Protein AF-A0A150MK01-F1 (afdb_monomer)

Sequence (151 aa):
MKVYADKYGIGPWAVYEFNKDTVADMSVGGKRIDYAMRLAVTDIGGVQWELIEPLDEISDYARFLKEHGEGIHHVTLDTESYESALEFCKKNGLGSVQYGYWGRNFHYDYRDTRDDMKCIVELYGPEESFKWPEPVAVSELSSTQFKMTLL

Secondary structure (DSSP, 8-state):
-HHHHHHH---PPEEEEESTTTEEEEEETTEE----EEEEEEEETTEEEEEEEESSSSSHHHHHHHHH-SS--EEEE--S-HHHHHHHHHHTT--EEEEEEETTTEEEEEE--HHHHSSEEEEEEE-TT--PPPPSEEPPPPS--PPP---

Nearest PDB structures (foldseek):
  3gm5-assembly1_A-2  TM=8.961E-01  e=9.509E-09  Caldanaerobacter subterraneus subsp. tengcongensis MB4
  3oa4-assembly1_A-2  TM=7.165E-01  e=8.644E-06  Halalkalibacterium halodurans C-125
  6qh4-assembly2_B  TM=7.386E-01  e=8.374E-05  Homo sapiens
  6bu2-assembly1_A  TM=7.248E-01  e=4.105E-04  Mycobacterium tuberculosis H37Rv
  3zgj-assembly1_A  TM=5.423E-01  e=3.249E-02  Streptomyces coelicolor A3(2)

Radius of gyration: 16.02 Å; Cα contacts (8 Å, |Δi|>4): 286; chains: 1; bounding box: 35×36×45 Å

Mean predicted aligned error: 4.08 Å

Foldseek 3Di:
DCCCCAVVQFDFWFKAKDWPVFWPQKDAPRDRDTWIWMWTWGDAQNDIDIDIGTPDCRHPVNVCCVPPNDDDAEAEDEDPALVVVVVVCVVVVFDFRIWIQGNNFKIKTWTDPCVPPVHIYIYIDGDPPDDDDHGPDIHDGHPDHDHDDDD

Solvent-accessible surface area (backbone atoms only — not comparable to full-atom values): 8673 Å² total; per-residue (Å²): 108,68,66,44,21,72,76,57,16,50,62,44,34,41,24,45,73,45,30,69,90,44,26,35,85,28,26,42,73,84,37,84,44,84,49,34,33,39,39,34,37,32,78,57,70,94,40,80,45,76,46,77,44,57,73,49,85,76,40,69,61,27,48,45,42,73,77,71,42,90,74,88,70,61,49,76,50,89,64,99,44,49,66,61,53,50,51,50,28,61,77,68,68,39,48,66,47,37,36,33,16,43,84,66,41,28,40,40,40,30,28,60,35,45,92,80,74,70,37,33,37,32,41,59,40,66,43,94,83,53,70,90,73,83,56,84,43,69,50,77,70,49,99,52,73,63,80,66,73,90,128

Structure (mmCIF, N/CA/C/O backbone):
data_AF-A0A150MK01-F1
#
_entry.id   AF-A0A150MK01-F1
#
loop_
_atom_site.group_PDB
_atom_site.id
_atom_site.type_symbol
_atom_site.label_atom_id
_atom_site.label_alt_id
_atom_site.label_comp_id
_atom_site.label_asym_id
_atom_site.label_entity_id
_atom_site.label_seq_id
_atom_site.pdbx_PDB_ins_code
_atom_site.Cartn_x
_atom_site.Cartn_y
_atom_site.Cartn_z
_atom_site.occupancy
_atom_site.B_iso_or_equiv
_atom_site.auth_seq_id
_atom_site.auth_comp_id
_atom_site.auth_asym_id
_atom_site.auth_atom_id
_atom_site.pdbx_PDB_model_num
ATOM 1 N N . MET A 1 1 ? 0.572 -4.413 -15.890 1.00 90.44 1 MET A N 1
ATOM 2 C CA . MET A 1 1 ? 1.758 -3.688 -16.419 1.00 90.44 1 MET A CA 1
ATOM 3 C C . MET A 1 1 ? 1.780 -3.525 -17.943 1.00 90.44 1 MET A C 1
ATOM 5 O O . MET A 1 1 ? 1.728 -2.388 -18.385 1.00 90.44 1 MET A O 1
ATOM 9 N N . LYS A 1 2 ? 1.817 -4.591 -18.768 1.00 88.00 2 LYS A N 1
ATOM 10 C CA . LYS A 1 2 ? 2.011 -4.482 -20.241 1.00 88.00 2 LYS A CA 1
ATOM 11 C C . LYS A 1 2 ? 1.073 -3.492 -20.945 1.00 88.00 2 LYS A C 1
ATOM 13 O O . LYS A 1 2 ? 1.522 -2.695 -21.752 1.00 88.00 2 LYS A O 1
ATOM 18 N N . VAL A 1 3 ? -0.221 -3.503 -20.616 1.00 90.62 3 VAL A N 1
ATOM 19 C CA . VAL A 1 3 ? -1.182 -2.541 -21.187 1.00 90.62 3 VAL A CA 1
ATOM 20 C C . VAL A 1 3 ? -0.805 -1.096 -20.836 1.00 90.62 3 VAL A C 1
ATOM 22 O O . VAL A 1 3 ? -0.836 -0.240 -21.711 1.00 90.62 3 VAL A O 1
ATOM 25 N N . TYR A 1 4 ? -0.402 -0.825 -19.592 1.00 91.69 4 TYR A N 1
ATOM 26 C CA . TYR A 1 4 ? 0.018 0.507 -19.147 1.00 91.69 4 TYR A CA 1
ATOM 27 C C . TYR A 1 4 ? 1.282 0.983 -19.869 1.00 91.69 4 TYR A C 1
ATOM 29 O O . TYR A 1 4 ? 1.307 2.103 -20.376 1.00 91.69 4 TYR A O 1
ATOM 37 N N . ALA A 1 5 ? 2.287 0.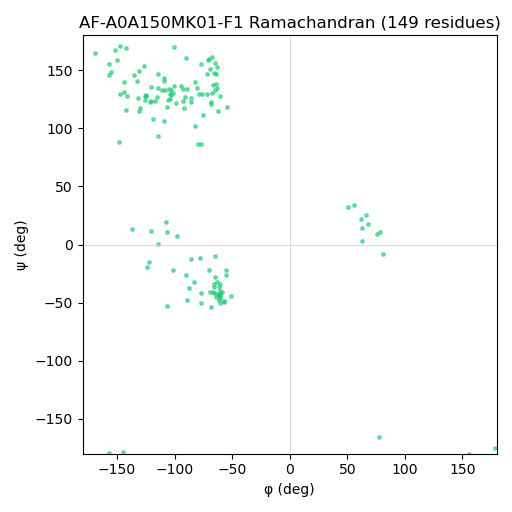116 -19.990 1.00 90.62 5 ALA A N 1
ATOM 38 C CA . ALA A 1 5 ? 3.531 0.440 -20.680 1.00 90.62 5 ALA A CA 1
ATOM 39 C C . ALA A 1 5 ? 3.332 0.604 -22.196 1.00 90.62 5 ALA A C 1
ATOM 41 O O . ALA A 1 5 ? 3.661 1.645 -22.760 1.00 90.62 5 ALA A O 1
ATOM 42 N N . ASP A 1 6 ? 2.744 -0.387 -22.863 1.00 88.62 6 ASP A N 1
ATOM 43 C CA . ASP A 1 6 ? 2.703 -0.426 -24.327 1.00 88.62 6 ASP A CA 1
ATOM 44 C C . ASP A 1 6 ? 1.664 0.534 -24.904 1.00 88.62 6 ASP A C 1
ATOM 46 O O . ASP A 1 6 ? 1.908 1.188 -25.916 1.00 88.62 6 ASP A O 1
ATOM 50 N N . LYS A 1 7 ? 0.479 0.603 -24.285 1.00 88.81 7 LYS A N 1
ATOM 51 C CA . LYS A 1 7 ? -0.637 1.399 -24.808 1.00 88.81 7 LYS A CA 1
ATOM 52 C C . LYS A 1 7 ? -0.593 2.840 -24.316 1.00 88.81 7 LYS A C 1
ATOM 54 O O . LYS A 1 7 ? -0.961 3.738 -25.067 1.00 88.81 7 LYS A O 1
ATOM 59 N N . TYR A 1 8 ? -0.189 3.048 -23.064 1.00 88.81 8 TYR A N 1
ATOM 60 C CA . TYR A 1 8 ? -0.253 4.357 -22.411 1.00 88.81 8 TYR A CA 1
ATOM 61 C C . TYR A 1 8 ? 1.121 4.941 -22.078 1.00 88.81 8 TYR A C 1
ATOM 63 O O . TYR A 1 8 ? 1.178 6.041 -21.541 1.00 88.81 8 TYR A O 1
ATOM 71 N N . GLY A 1 9 ? 2.220 4.247 -22.397 1.00 89.56 9 GLY A N 1
ATOM 72 C CA . GLY A 1 9 ? 3.576 4.745 -22.159 1.00 89.56 9 GLY A CA 1
ATOM 73 C C . GLY A 1 9 ? 3.905 4.991 -20.687 1.00 89.56 9 GLY A C 1
ATOM 74 O O . GLY A 1 9 ? 4.785 5.801 -20.404 1.00 89.56 9 GLY A O 1
ATOM 75 N N . ILE A 1 10 ? 3.186 4.347 -19.762 1.00 90.88 10 ILE A N 1
ATOM 76 C CA . ILE A 1 10 ? 3.377 4.498 -18.316 1.00 90.88 10 ILE A CA 1
ATOM 77 C C . ILE A 1 10 ? 4.371 3.432 -17.855 1.00 90.88 10 ILE A C 1
ATOM 79 O O . ILE A 1 10 ? 4.109 2.233 -17.990 1.00 90.88 10 ILE A O 1
ATOM 83 N N . GLY A 1 11 ? 5.515 3.876 -17.341 1.00 91.38 11 GLY A N 1
ATOM 84 C CA . GLY A 1 11 ? 6.640 3.049 -16.914 1.00 91.38 11 GLY A CA 1
ATOM 85 C C . GLY A 1 11 ? 7.963 3.834 -16.952 1.00 91.38 11 GLY A C 1
ATOM 86 O O . GLY A 1 11 ? 7.975 5.001 -17.350 1.00 91.38 11 GLY A O 1
ATOM 87 N N . PRO A 1 12 ? 9.095 3.208 -16.586 1.00 93.31 12 PRO A N 1
ATOM 88 C CA . PRO A 1 12 ? 9.251 1.788 -16.289 1.00 93.31 12 PRO A CA 1
ATOM 89 C C . PRO A 1 12 ? 8.701 1.452 -14.900 1.00 93.31 12 PRO A C 1
ATOM 91 O O . PRO A 1 12 ? 8.611 2.321 -14.035 1.00 93.31 12 PRO A O 1
ATOM 94 N N . TRP A 1 13 ? 8.313 0.198 -14.699 1.00 96.31 13 TRP A N 1
ATOM 95 C CA . TRP A 1 13 ? 7.742 -0.283 -13.444 1.00 96.31 13 TRP A CA 1
ATOM 96 C C . TRP A 1 13 ? 8.808 -0.993 -12.617 1.00 96.31 13 TRP A C 1
ATOM 98 O O . TRP A 1 13 ? 9.380 -1.976 -13.090 1.00 96.31 13 TRP A O 1
ATOM 108 N N . ALA A 1 14 ? 9.053 -0.525 -11.397 1.00 97.06 14 ALA A N 1
ATOM 109 C CA . ALA A 1 14 ? 9.853 -1.236 -10.406 1.00 97.06 14 ALA A CA 1
ATOM 110 C C . ALA A 1 14 ? 8.951 -2.213 -9.642 1.00 97.06 14 ALA A C 1
ATOM 112 O O . ALA A 1 14 ? 7.901 -1.819 -9.139 1.00 97.06 14 ALA A O 1
ATOM 113 N N . VAL A 1 15 ? 9.333 -3.487 -9.594 1.00 97.81 15 VAL A N 1
ATOM 114 C CA . VAL A 1 15 ? 8.513 -4.560 -9.019 1.00 97.81 15 VAL A CA 1
ATOM 115 C C . VAL A 1 15 ? 9.061 -4.971 -7.657 1.00 97.81 15 VAL A C 1
ATOM 117 O O . VAL A 1 15 ? 10.259 -5.221 -7.518 1.00 97.81 15 VAL A O 1
ATOM 120 N N . TYR A 1 16 ? 8.174 -5.102 -6.675 1.00 98.00 16 TYR A N 1
ATOM 121 C CA . TYR A 1 16 ? 8.470 -5.579 -5.326 1.00 98.00 16 TYR A CA 1
ATOM 122 C C . TYR A 1 16 ? 7.549 -6.739 -4.946 1.00 98.00 16 TYR A C 1
ATOM 124 O O . TYR A 1 16 ? 6.427 -6.845 -5.441 1.00 98.00 16 TYR A O 1
ATOM 132 N N . GLU A 1 17 ? 8.012 -7.604 -4.044 1.00 97.75 17 GLU A N 1
ATOM 133 C CA . GLU A 1 17 ? 7.203 -8.691 -3.487 1.00 97.75 17 GLU A CA 1
ATOM 134 C C . GLU A 1 17 ? 7.096 -8.559 -1.969 1.00 97.75 17 GLU A C 1
ATOM 136 O O . GLU A 1 17 ? 8.090 -8.499 -1.238 1.00 97.75 17 GLU A O 1
ATOM 141 N N . PHE A 1 18 ? 5.855 -8.493 -1.500 1.00 98.25 18 PHE A N 1
ATOM 142 C CA . PHE A 1 18 ? 5.505 -8.373 -0.095 1.00 98.25 18 PHE A CA 1
ATOM 143 C C . PHE A 1 18 ? 4.973 -9.724 0.367 1.00 98.25 18 PHE A C 1
ATOM 145 O O . PHE A 1 18 ? 4.052 -10.279 -0.227 1.00 98.25 18 PHE A O 1
ATOM 152 N N . ASN A 1 19 ? 5.586 -10.275 1.407 1.00 98.19 19 ASN A N 1
ATOM 153 C CA . ASN A 1 19 ? 5.211 -11.538 2.031 1.00 98.19 19 ASN A CA 1
ATOM 154 C C . ASN A 1 19 ? 5.739 -11.560 3.475 1.00 98.19 19 ASN A C 1
ATOM 156 O O . ASN A 1 19 ? 6.398 -10.620 3.915 1.00 98.19 19 ASN A O 1
ATOM 160 N N . LYS A 1 20 ? 5.497 -12.654 4.202 1.00 97.81 20 LYS A N 1
ATOM 161 C CA . LYS A 1 20 ? 5.934 -12.825 5.599 1.00 97.81 20 LYS A CA 1
ATOM 162 C C . LYS A 1 20 ? 7.443 -12.653 5.850 1.00 97.81 20 LYS A C 1
ATOM 164 O O . LYS A 1 20 ? 7.838 -12.422 6.990 1.00 97.81 20 LYS A O 1
ATOM 169 N N . ASP A 1 21 ? 8.279 -12.820 4.825 1.00 97.56 21 ASP A N 1
ATOM 170 C CA . ASP A 1 21 ? 9.735 -12.718 4.940 1.00 97.56 21 ASP A CA 1
ATOM 171 C C . ASP A 1 21 ? 10.217 -11.278 4.685 1.00 97.56 21 ASP A C 1
ATOM 173 O O . ASP A 1 21 ? 11.256 -10.873 5.205 1.00 97.56 21 ASP A O 1
ATOM 177 N N . THR A 1 22 ? 9.459 -10.486 3.917 1.00 97.56 22 THR A N 1
ATOM 178 C CA . THR A 1 22 ? 9.790 -9.086 3.597 1.00 97.56 22 THR A CA 1
ATOM 179 C C . THR A 1 22 ? 9.004 -8.075 4.431 1.00 97.56 22 THR A C 1
ATOM 181 O O . THR A 1 22 ? 9.461 -6.944 4.610 1.00 97.56 22 THR A O 1
ATOM 184 N N . VAL A 1 23 ? 7.860 -8.472 4.989 1.00 98.31 23 VAL A N 1
ATOM 185 C CA . VAL A 1 23 ? 6.959 -7.619 5.765 1.00 98.31 23 VAL A CA 1
ATOM 186 C C . VAL A 1 23 ? 6.687 -8.239 7.133 1.00 98.31 23 VAL A C 1
ATOM 188 O O . VAL A 1 23 ? 6.204 -9.363 7.255 1.00 98.31 23 VAL A O 1
ATOM 191 N N . ALA A 1 24 ? 6.963 -7.474 8.184 1.00 98.06 24 ALA A N 1
ATOM 192 C CA . ALA A 1 24 ? 6.678 -7.852 9.559 1.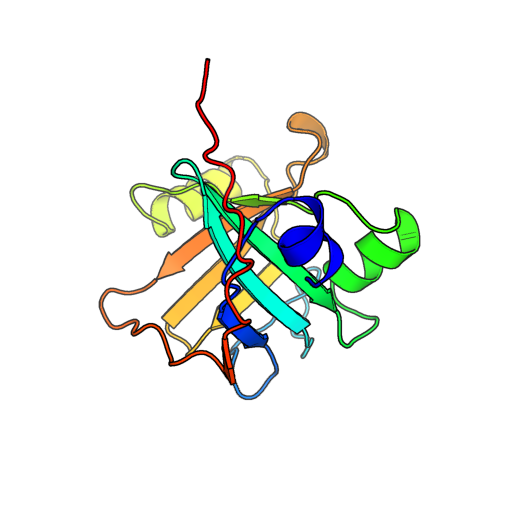00 98.06 24 ALA A CA 1
ATOM 193 C C . ALA A 1 24 ? 5.285 -7.392 10.015 1.00 98.06 24 ALA A C 1
ATOM 195 O O . ALA A 1 24 ? 4.680 -6.494 9.432 1.00 98.06 24 ALA A O 1
ATOM 196 N N . ASP A 1 25 ? 4.790 -8.030 11.080 1.00 97.56 25 ASP A N 1
ATOM 197 C CA . ASP A 1 25 ? 3.598 -7.629 11.844 1.00 97.56 25 ASP A CA 1
ATOM 198 C C . ASP A 1 25 ? 2.331 -7.355 11.014 1.00 97.56 25 ASP A C 1
ATOM 200 O O . ASP A 1 25 ? 1.476 -6.561 11.390 1.00 97.56 25 ASP A O 1
ATOM 204 N N . MET A 1 26 ? 2.185 -8.086 9.908 1.00 98.50 26 MET A N 1
ATOM 205 C CA . MET A 1 26 ? 1.077 -7.965 8.963 1.00 98.50 26 MET A CA 1
ATOM 206 C C . MET A 1 26 ? -0.280 -8.248 9.620 1.00 98.50 26 MET A C 1
ATOM 208 O O . MET A 1 26 ? -0.488 -9.300 10.233 1.00 98.50 26 MET A O 1
ATOM 212 N N . SER A 1 27 ? -1.233 -7.337 9.464 1.00 98.50 27 SER A N 1
ATOM 213 C CA . SER A 1 27 ? -2.561 -7.436 10.068 1.00 98.50 27 SER A CA 1
ATOM 214 C C . SER A 1 27 ? -3.646 -7.141 9.049 1.00 98.50 27 SER A C 1
ATOM 216 O O . SER A 1 27 ? -3.496 -6.226 8.247 1.00 98.50 27 SER A O 1
ATOM 218 N N . VAL A 1 28 ? -4.748 -7.888 9.111 1.00 98.38 28 VAL A N 1
ATOM 219 C CA . VAL A 1 28 ? -5.970 -7.636 8.334 1.00 98.38 28 VAL A CA 1
ATOM 220 C C . VAL A 1 28 ? -7.156 -7.697 9.289 1.00 98.38 28 VAL A C 1
ATOM 222 O O . VAL A 1 28 ? -7.309 -8.663 10.042 1.00 98.38 28 VAL A O 1
ATOM 225 N N . GLY A 1 29 ? -7.986 -6.654 9.313 1.00 95.88 29 GLY A N 1
ATOM 226 C CA . GLY A 1 29 ? -9.140 -6.561 10.213 1.00 95.88 29 GLY A CA 1
ATOM 227 C C . GLY A 1 29 ? -8.771 -6.715 11.694 1.00 95.88 29 GLY A C 1
ATOM 228 O O . GLY A 1 29 ? -9.514 -7.335 12.458 1.00 95.88 29 GLY A O 1
ATOM 229 N N . GLY A 1 30 ? -7.591 -6.225 12.088 1.00 95.75 30 GLY A N 1
ATOM 230 C CA . GLY A 1 30 ? -7.077 -6.308 13.458 1.00 95.75 30 GLY A CA 1
ATOM 231 C C . GLY A 1 30 ? -6.549 -7.685 13.881 1.00 95.75 30 GLY A C 1
ATOM 232 O O . GLY A 1 30 ? -6.270 -7.887 15.062 1.00 95.75 30 GLY A O 1
ATOM 233 N N . LYS A 1 31 ? -6.413 -8.644 12.958 1.00 97.62 31 LYS A N 1
ATOM 234 C CA . LYS A 1 31 ? -5.851 -9.974 13.230 1.00 97.62 31 LYS A CA 1
ATOM 235 C C . LYS A 1 31 ? -4.505 -10.128 12.537 1.00 97.62 31 LYS A C 1
ATOM 237 O O . LYS A 1 31 ? -4.400 -9.862 11.343 1.00 97.62 31 LYS A O 1
ATOM 242 N N . ARG A 1 32 ? -3.503 -10.637 13.265 1.00 97.88 32 ARG A N 1
ATOM 243 C CA . ARG A 1 32 ? -2.199 -10.995 12.687 1.00 97.88 32 ARG A CA 1
ATOM 244 C C . ARG A 1 32 ? -2.384 -12.102 11.649 1.00 97.88 32 ARG A C 1
ATOM 246 O O . ARG A 1 32 ? -2.778 -13.212 12.005 1.00 97.88 32 ARG A O 1
ATOM 253 N N . ILE A 1 33 ? -2.105 -11.785 10.388 1.00 97.62 33 ILE A N 1
ATOM 254 C CA . ILE A 1 33 ? -2.285 -12.671 9.235 1.00 97.62 33 ILE A CA 1
ATOM 255 C C . ILE A 1 33 ? -1.148 -12.433 8.239 1.00 97.62 33 ILE A C 1
ATOM 257 O O . ILE A 1 33 ? -0.852 -11.289 7.912 1.00 97.62 33 ILE A O 1
ATOM 261 N N . ASP A 1 34 ? -0.509 -13.504 7.767 1.00 98.25 34 ASP A N 1
ATOM 262 C CA . ASP A 1 34 ? 0.483 -13.441 6.688 1.00 98.25 34 ASP A CA 1
ATOM 263 C C . ASP A 1 34 ? -0.229 -13.413 5.336 1.00 98.25 34 ASP A C 1
ATOM 265 O O . ASP A 1 34 ? -0.697 -14.447 4.863 1.00 98.25 34 ASP A O 1
ATOM 269 N N . TYR A 1 35 ? -0.317 -12.230 4.732 1.00 98.44 35 TYR A N 1
ATOM 270 C CA . TYR A 1 35 ? -0.777 -12.049 3.355 1.00 98.44 35 TYR A CA 1
ATOM 271 C C . TYR A 1 35 ? 0.414 -11.860 2.405 1.00 98.44 35 TYR A C 1
ATOM 273 O O . TYR A 1 35 ? 1.561 -11.737 2.845 1.00 98.44 35 TYR A O 1
ATOM 281 N N . ALA A 1 36 ? 0.170 -11.891 1.099 1.00 98.56 36 ALA A N 1
ATOM 282 C CA . ALA A 1 36 ? 1.205 -11.753 0.089 1.00 98.56 36 ALA A CA 1
ATOM 283 C C . ALA A 1 36 ? 0.700 -10.976 -1.128 1.00 98.56 36 ALA A C 1
ATOM 285 O O . ALA A 1 36 ? -0.411 -11.178 -1.607 1.00 98.56 36 ALA A O 1
ATOM 286 N N . MET A 1 37 ? 1.544 -10.111 -1.673 1.00 98.50 37 MET A N 1
ATOM 287 C CA . MET A 1 37 ? 1.222 -9.342 -2.870 1.00 98.50 37 MET A CA 1
ATOM 288 C C . MET A 1 37 ? 2.469 -9.033 -3.686 1.00 98.50 37 MET A C 1
ATOM 290 O O . MET A 1 37 ? 3.591 -9.014 -3.171 1.00 98.50 37 MET A O 1
ATOM 294 N N . ARG A 1 38 ? 2.257 -8.742 -4.964 1.00 98.50 38 ARG A N 1
ATOM 295 C CA . ARG A 1 38 ? 3.253 -8.130 -5.834 1.00 98.50 38 ARG A CA 1
ATOM 296 C C . ARG A 1 38 ? 2.846 -6.697 -6.126 1.00 98.50 38 ARG A C 1
ATOM 298 O O . ARG A 1 38 ? 1.701 -6.435 -6.48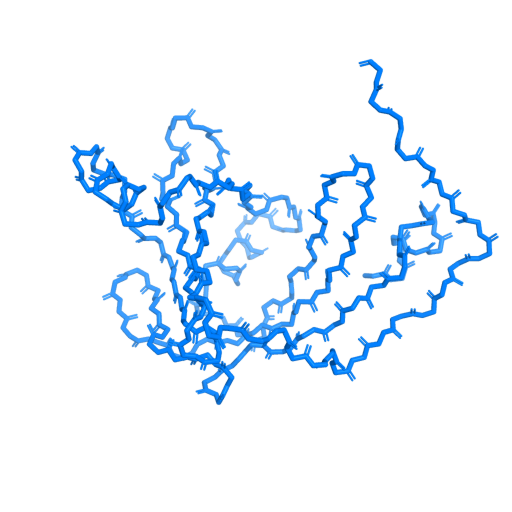5 1.00 98.50 38 ARG A O 1
ATOM 305 N N . LEU A 1 39 ? 3.808 -5.798 -5.993 1.00 97.56 39 LEU A N 1
ATOM 306 C CA . LEU A 1 39 ? 3.662 -4.382 -6.283 1.00 97.56 39 LEU A CA 1
ATOM 307 C C . LEU A 1 39 ? 4.441 -4.054 -7.545 1.00 97.56 39 LEU A C 1
ATOM 309 O O . LEU A 1 39 ? 5.535 -4.578 -7.758 1.00 97.56 39 LEU A O 1
ATOM 313 N N . ALA A 1 40 ? 3.907 -3.158 -8.358 1.00 97.81 40 ALA A N 1
ATOM 314 C CA . ALA A 1 40 ? 4.645 -2.505 -9.420 1.00 97.81 40 ALA A CA 1
ATOM 315 C C . ALA A 1 40 ? 4.427 -1.000 -9.304 1.00 97.81 40 ALA A C 1
ATOM 317 O O . ALA A 1 40 ? 3.297 -0.541 -9.457 1.00 97.81 40 ALA A O 1
ATOM 318 N N . VAL A 1 41 ? 5.502 -0.248 -9.071 1.00 97.12 41 VAL A N 1
ATOM 319 C CA . VAL A 1 41 ? 5.450 1.204 -8.863 1.00 97.12 41 VAL A CA 1
ATOM 320 C C . VAL A 1 41 ? 6.155 1.968 -9.977 1.00 97.12 41 VAL A C 1
ATOM 322 O O . VAL A 1 41 ? 7.138 1.497 -10.559 1.00 97.12 41 VAL A O 1
ATOM 325 N N . THR A 1 42 ? 5.643 3.150 -10.296 1.00 95.38 42 THR A N 1
ATOM 326 C CA . THR A 1 42 ? 6.268 4.097 -11.223 1.00 95.38 42 THR A CA 1
ATOM 327 C C . THR A 1 42 ? 5.809 5.517 -10.912 1.00 95.38 42 THR A C 1
ATOM 329 O O . THR A 1 42 ? 4.671 5.718 -10.494 1.00 95.38 42 THR A O 1
ATOM 332 N N . ASP A 1 43 ? 6.662 6.509 -11.153 1.00 93.44 43 ASP A N 1
ATOM 333 C CA . ASP A 1 43 ? 6.335 7.910 -10.892 1.00 93.44 43 ASP A CA 1
ATOM 334 C C . ASP A 1 43 ? 6.026 8.644 -12.200 1.00 93.44 43 ASP A C 1
ATOM 336 O O . ASP A 1 43 ? 6.838 8.693 -13.129 1.00 93.44 43 ASP A O 1
ATOM 340 N N . ILE A 1 44 ? 4.851 9.267 -12.272 1.00 88.00 44 ILE A N 1
ATOM 341 C CA . ILE A 1 44 ? 4.425 10.076 -13.416 1.00 88.00 44 ILE A CA 1
ATOM 342 C C . ILE A 1 44 ? 3.662 11.309 -12.930 1.00 88.00 44 ILE A C 1
ATOM 344 O O . ILE A 1 44 ? 2.705 11.226 -12.168 1.00 88.00 44 ILE A O 1
ATOM 348 N N . GLY A 1 45 ? 4.079 12.490 -13.399 1.00 85.69 45 GLY A N 1
ATOM 349 C CA . GLY A 1 45 ? 3.386 13.747 -13.094 1.00 85.69 45 GLY A CA 1
ATOM 350 C C . GLY A 1 45 ? 3.449 14.164 -11.620 1.00 85.69 45 GLY A C 1
ATOM 351 O O . GLY A 1 45 ? 2.559 14.870 -11.161 1.00 85.69 45 GLY A O 1
ATOM 352 N N . GLY A 1 46 ? 4.473 13.722 -10.882 1.00 88.81 46 GLY A N 1
ATOM 353 C CA . GLY A 1 46 ? 4.613 13.994 -9.446 1.00 88.81 46 GLY A CA 1
ATOM 354 C C . GLY A 1 46 ? 3.735 13.115 -8.551 1.00 88.81 46 GLY A C 1
ATOM 355 O O . GLY A 1 46 ? 3.629 13.393 -7.363 1.00 88.81 46 GLY A O 1
ATOM 356 N N . VAL A 1 47 ? 3.113 12.075 -9.112 1.00 92.31 47 VAL A N 1
ATOM 357 C CA . VAL A 1 47 ? 2.309 11.089 -8.386 1.00 92.31 47 VAL A CA 1
ATOM 358 C C . VAL A 1 47 ? 2.917 9.709 -8.610 1.00 92.31 47 VAL A C 1
ATOM 360 O O . VAL A 1 47 ? 3.249 9.357 -9.747 1.00 92.31 47 VAL A O 1
ATOM 363 N N . GLN A 1 48 ? 3.038 8.931 -7.538 1.00 95.06 48 GLN A N 1
ATOM 364 C CA . GLN A 1 48 ? 3.381 7.520 -7.636 1.00 95.06 48 GLN A CA 1
ATOM 365 C C . GLN A 1 48 ? 2.141 6.719 -8.023 1.00 95.06 48 GLN A C 1
ATOM 367 O O . GLN A 1 48 ? 1.075 6.855 -7.427 1.00 95.06 48 GLN A O 1
ATOM 372 N N . TRP A 1 49 ? 2.286 5.890 -9.045 1.00 96.38 49 TRP A N 1
ATOM 373 C CA . TRP A 1 49 ? 1.289 4.918 -9.453 1.00 96.38 49 TRP A CA 1
ATOM 374 C C . TRP A 1 49 ? 1.730 3.551 -8.980 1.00 96.38 49 TRP A C 1
ATOM 376 O O . TRP A 1 49 ? 2.864 3.149 -9.233 1.00 96.38 49 TRP A O 1
ATOM 386 N N . GLU A 1 50 ? 0.807 2.825 -8.366 1.00 97.69 50 GLU A N 1
ATOM 387 C CA . GLU A 1 50 ? 1.036 1.480 -7.866 1.00 97.69 50 GLU A CA 1
ATOM 388 C C . GLU A 1 50 ? -0.001 0.520 -8.456 1.00 97.69 50 GLU A C 1
ATOM 390 O O . GLU A 1 50 ? -1.208 0.768 -8.428 1.00 97.69 50 GLU A O 1
ATOM 395 N N . LEU A 1 51 ? 0.479 -0.584 -9.026 1.00 98.00 51 LEU A N 1
ATOM 396 C CA . LEU A 1 51 ? -0.344 -1.736 -9.372 1.00 98.00 51 LEU A CA 1
ATOM 397 C C . LEU A 1 51 ? -0.104 -2.827 -8.336 1.00 98.00 51 LEU A C 1
ATOM 399 O O . LEU A 1 51 ? 1.041 -3.216 -8.109 1.00 98.00 51 LEU A O 1
ATOM 403 N N . ILE A 1 52 ? -1.190 -3.349 -7.773 1.00 98.44 52 ILE A N 1
ATOM 404 C CA . ILE A 1 52 ? -1.155 -4.364 -6.722 1.00 98.44 52 ILE A CA 1
ATOM 405 C C . ILE A 1 52 ? -1.809 -5.637 -7.240 1.00 98.44 52 ILE A C 1
ATOM 407 O O . ILE A 1 52 ? -2.968 -5.636 -7.652 1.00 98.44 52 ILE A O 1
ATOM 411 N N . GLU A 1 53 ? -1.059 -6.729 -7.201 1.00 98.38 53 GLU A N 1
ATOM 412 C CA . GLU A 1 53 ? -1.545 -8.076 -7.470 1.00 98.38 53 GLU A CA 1
ATOM 413 C C . GLU A 1 53 ? -1.557 -8.855 -6.146 1.00 98.38 53 GLU A C 1
ATOM 415 O O . GLU A 1 53 ? -0.481 -9.219 -5.655 1.00 98.38 53 GLU A O 1
ATOM 420 N N . PRO A 1 54 ? -2.729 -9.115 -5.537 1.00 98.56 54 PRO A N 1
ATOM 421 C CA . PRO A 1 54 ? -2.799 -10.027 -4.403 1.00 98.56 54 PRO A CA 1
ATOM 422 C C . PRO A 1 54 ? -2.379 -11.436 -4.838 1.00 98.56 54 PRO A C 1
ATOM 424 O O . PRO A 1 54 ? -2.821 -11.941 -5.868 1.00 98.56 54 PRO A O 1
ATOM 427 N N . LEU A 1 55 ? -1.535 -12.081 -4.034 1.00 98.56 55 LEU A N 1
ATOM 428 C CA . LEU A 1 55 ? -1.084 -13.469 -4.206 1.00 98.56 55 LEU A CA 1
ATOM 429 C C . LEU A 1 55 ? -1.729 -14.398 -3.163 1.00 98.56 55 LEU A C 1
ATOM 431 O O . LEU A 1 55 ? -1.225 -15.484 -2.872 1.00 98.56 55 LEU A O 1
ATOM 435 N N . ASP A 1 56 ? -2.836 -13.945 -2.580 1.00 98.19 56 ASP A N 1
ATOM 436 C CA . ASP A 1 56 ? -3.614 -14.611 -1.545 1.00 98.19 56 ASP A CA 1
ATOM 437 C C . ASP A 1 56 ? -5.117 -14.330 -1.722 1.00 98.19 56 ASP A C 1
ATOM 439 O O . ASP A 1 56 ? -5.530 -13.636 -2.646 1.00 98.19 56 ASP A O 1
ATOM 443 N N . GLU A 1 57 ? -5.929 -14.871 -0.809 1.00 98.00 57 GLU A N 1
ATOM 444 C CA . GLU A 1 57 ? -7.394 -14.730 -0.786 1.00 98.00 57 GLU A CA 1
ATOM 445 C C . GLU A 1 57 ? -7.913 -14.073 0.512 1.00 98.00 57 GLU A C 1
ATOM 447 O O . GLU A 1 57 ? -9.103 -14.150 0.828 1.00 98.00 57 GLU A O 1
ATOM 452 N N . ILE A 1 58 ? -7.018 -13.509 1.329 1.00 97.62 58 ILE A N 1
ATOM 453 C CA . ILE A 1 58 ? -7.296 -13.102 2.719 1.00 97.62 58 ILE A CA 1
ATOM 454 C C . ILE A 1 58 ? -6.997 -11.627 3.004 1.00 97.62 58 ILE A C 1
ATOM 456 O O . ILE A 1 58 ? -7.505 -11.097 3.993 1.00 97.62 58 ILE A O 1
ATOM 460 N N . SER A 1 59 ? -6.186 -10.978 2.171 1.00 98.44 59 SER A N 1
ATOM 461 C CA . SER A 1 59 ? -5.896 -9.547 2.227 1.00 98.44 59 SER A CA 1
ATOM 462 C C . SER A 1 59 ? -7.102 -8.704 1.822 1.00 98.44 59 SER A C 1
ATOM 464 O O . SER A 1 59 ? -8.019 -9.154 1.126 1.00 98.44 59 SER A O 1
ATOM 466 N N . ASP A 1 60 ? -7.082 -7.436 2.229 1.00 98.19 60 ASP A N 1
ATOM 467 C CA . ASP A 1 60 ? -8.058 -6.453 1.765 1.00 98.19 60 ASP A CA 1
ATOM 468 C C . ASP A 1 60 ? -8.004 -6.274 0.241 1.00 98.19 60 ASP A C 1
ATOM 470 O O . ASP A 1 60 ? -9.048 -6.167 -0.394 1.00 98.19 60 ASP A O 1
ATOM 474 N N . TYR A 1 61 ? -6.814 -6.385 -0.360 1.00 98.38 61 TYR A N 1
ATOM 475 C CA . TYR A 1 61 ? -6.642 -6.352 -1.814 1.00 98.38 61 TYR A CA 1
ATOM 476 C C . TYR A 1 61 ? -7.372 -7.494 -2.517 1.00 98.38 61 TYR A C 1
ATOM 478 O O . TYR A 1 61 ? -8.085 -7.264 -3.494 1.00 98.38 61 TYR A O 1
ATOM 486 N N . ALA A 1 62 ? -7.211 -8.726 -2.020 1.00 98.50 62 ALA A N 1
ATOM 487 C CA . ALA A 1 62 ? -7.884 -9.895 -2.576 1.00 98.50 62 ALA A CA 1
ATOM 488 C C . ALA A 1 62 ? -9.407 -9.751 -2.469 1.00 98.50 62 ALA A C 1
ATOM 490 O O . ALA A 1 62 ? -10.140 -10.013 -3.427 1.00 98.50 62 ALA A O 1
ATOM 491 N N . ARG A 1 63 ? -9.887 -9.261 -1.320 1.00 98.06 63 ARG A N 1
ATOM 492 C CA . ARG A 1 63 ? -11.305 -8.960 -1.109 1.00 98.06 63 ARG A CA 1
ATOM 493 C C . ARG A 1 63 ? -11.811 -7.897 -2.086 1.00 98.06 63 ARG A C 1
ATOM 495 O O . ARG A 1 63 ? -12.820 -8.136 -2.744 1.00 98.06 63 ARG A O 1
ATOM 502 N N . PHE A 1 64 ? -11.114 -6.770 -2.215 1.00 98.06 64 PHE A N 1
ATOM 503 C CA . PHE A 1 64 ? -11.481 -5.693 -3.133 1.00 98.06 64 PHE A CA 1
ATOM 504 C C . PHE A 1 64 ? -11.569 -6.198 -4.574 1.00 98.06 64 PHE A C 1
ATOM 506 O O . PHE A 1 64 ? -12.584 -5.995 -5.239 1.00 98.06 64 PHE A O 1
ATOM 513 N N . LEU A 1 65 ? -10.544 -6.923 -5.034 1.00 98.31 65 LEU A N 1
ATOM 514 C CA . LEU A 1 65 ? -10.498 -7.478 -6.385 1.00 98.31 65 LEU A CA 1
ATOM 515 C C . LEU A 1 65 ? -11.679 -8.422 -6.649 1.00 98.31 65 LEU A C 1
ATOM 517 O O . LEU A 1 65 ? -12.280 -8.384 -7.722 1.00 98.31 65 LEU A O 1
ATOM 521 N N . LYS A 1 66 ? -12.047 -9.248 -5.668 1.00 98.38 66 LYS A N 1
ATOM 522 C CA . LYS A 1 66 ? -13.178 -10.176 -5.775 1.00 98.38 66 LYS A CA 1
ATOM 523 C C . LYS A 1 66 ? -14.535 -9.472 -5.801 1.00 98.38 66 LYS A C 1
ATOM 525 O O . LYS A 1 66 ? -15.429 -9.908 -6.523 1.00 98.38 66 LYS A O 1
ATOM 530 N N . GLU A 1 67 ? -14.713 -8.437 -4.987 1.00 97.62 67 GLU A N 1
ATOM 531 C CA . GLU A 1 67 ? -15.997 -7.745 -4.820 1.00 97.62 67 GLU A CA 1
ATOM 532 C C . GLU A 1 67 ? -16.254 -6.698 -5.909 1.00 97.62 67 GLU A C 1
ATOM 534 O O . GLU A 1 67 ? -17.403 -6.490 -6.307 1.00 97.62 67 GLU A O 1
ATOM 539 N N . HIS A 1 68 ? -15.198 -6.056 -6.409 1.00 97.00 68 HIS A N 1
ATOM 540 C CA . HIS A 1 68 ? -15.300 -4.892 -7.291 1.00 97.00 68 HIS A CA 1
ATOM 541 C C . HIS A 1 68 ? -14.605 -5.070 -8.646 1.00 97.00 68 HIS A C 1
ATOM 543 O O . HIS A 1 68 ? -14.891 -4.311 -9.571 1.00 97.00 68 HIS A O 1
ATOM 549 N N . GLY A 1 69 ? -13.741 -6.076 -8.796 1.00 98.00 69 GLY A N 1
ATOM 550 C CA . GLY A 1 69 ? -12.848 -6.196 -9.946 1.00 98.00 69 GLY A CA 1
ATOM 551 C C . GLY A 1 69 ? -11.645 -5.252 -9.851 1.00 98.00 69 GLY A C 1
ATOM 552 O O . GLY A 1 69 ? -11.327 -4.714 -8.792 1.00 98.00 69 GLY A O 1
ATOM 553 N N . GLU A 1 70 ? -10.947 -5.071 -10.973 1.00 97.50 70 GLU A N 1
ATOM 554 C CA . GLU A 1 70 ? -9.812 -4.146 -11.064 1.00 97.50 70 GLU A CA 1
ATOM 555 C C . GLU A 1 70 ? -10.276 -2.688 -10.896 1.00 97.50 70 GLU A C 1
ATOM 557 O O . GLU A 1 70 ? -11.273 -2.267 -11.488 1.00 97.50 70 GLU A O 1
ATOM 562 N N . GLY A 1 71 ? -9.533 -1.888 -10.126 1.00 96.75 71 GLY A N 1
ATOM 563 C CA . GLY A 1 71 ? -9.880 -0.490 -9.882 1.00 96.75 71 GLY A CA 1
ATOM 564 C C . GLY A 1 71 ? -8.920 0.223 -8.933 1.00 96.75 71 GLY A C 1
ATOM 565 O O . GLY A 1 71 ? -7.904 -0.333 -8.521 1.00 96.75 71 GLY A O 1
ATOM 566 N N . ILE A 1 72 ? -9.254 1.469 -8.590 1.00 97.50 72 ILE A N 1
ATOM 567 C CA . ILE A 1 72 ? -8.513 2.241 -7.586 1.00 97.50 72 ILE A CA 1
ATOM 568 C C . ILE A 1 72 ? -8.872 1.708 -6.199 1.00 97.50 72 ILE A C 1
ATOM 570 O O . ILE A 1 72 ? -10.001 1.886 -5.744 1.00 97.50 72 ILE A O 1
ATOM 574 N N . HIS A 1 73 ? -7.908 1.063 -5.545 1.00 97.81 73 HIS A N 1
ATOM 575 C CA . HIS A 1 73 ? -8.081 0.507 -4.204 1.00 97.81 73 HIS A CA 1
ATOM 576 C C . HIS A 1 73 ? -8.015 1.590 -3.121 1.00 97.81 73 HIS A C 1
ATOM 578 O O . HIS A 1 73 ? -8.882 1.673 -2.250 1.00 97.81 73 HIS A O 1
ATOM 584 N N . HIS A 1 74 ? -6.979 2.427 -3.166 1.00 98.31 74 HIS A N 1
ATOM 585 C CA . HIS A 1 74 ? -6.712 3.435 -2.147 1.00 98.31 74 HIS A CA 1
ATOM 586 C C . HIS A 1 74 ? -6.066 4.694 -2.744 1.00 98.31 74 HIS A C 1
ATOM 588 O O . HIS A 1 74 ? -5.682 4.722 -3.914 1.00 98.31 74 HIS A O 1
ATOM 594 N N . VAL A 1 75 ? -5.971 5.736 -1.918 1.00 97.75 75 VAL A N 1
ATOM 595 C CA . VAL A 1 75 ? -5.161 6.935 -2.158 1.00 97.75 75 VAL A CA 1
ATOM 596 C C . VAL A 1 75 ? -4.223 7.121 -0.974 1.00 97.75 75 VAL A C 1
ATOM 598 O O . VAL A 1 75 ? -4.670 7.155 0.173 1.00 97.75 75 VAL A O 1
ATOM 601 N N . THR A 1 76 ? -2.936 7.264 -1.252 1.00 96.81 76 THR A N 1
ATOM 602 C CA . THR A 1 76 ? -1.911 7.464 -0.228 1.00 96.81 76 THR A CA 1
ATOM 603 C C . THR A 1 76 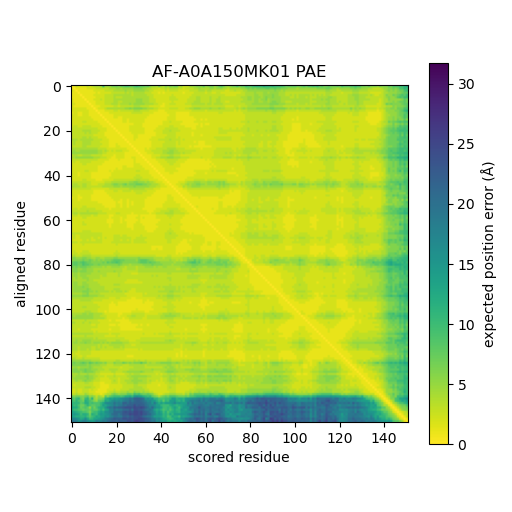? -1.736 8.945 0.067 1.00 96.81 76 THR A C 1
ATOM 605 O O . THR A 1 76 ? -1.655 9.763 -0.853 1.00 96.81 76 THR A O 1
ATOM 608 N N . LEU A 1 77 ? -1.694 9.300 1.351 1.00 94.00 77 LEU A N 1
ATOM 609 C CA . LEU A 1 77 ? -1.445 10.667 1.799 1.00 94.00 77 LEU A CA 1
ATOM 610 C C . LEU A 1 77 ? -0.124 10.733 2.560 1.00 94.00 77 LEU A C 1
ATOM 612 O O . LEU A 1 77 ? 0.081 10.002 3.529 1.00 94.00 77 LEU A O 1
ATOM 616 N N . ASP A 1 78 ? 0.744 11.645 2.127 1.00 90.56 78 ASP A N 1
ATOM 617 C CA . ASP A 1 78 ? 1.943 12.001 2.877 1.00 90.56 78 ASP A CA 1
ATOM 618 C C . ASP A 1 78 ? 1.564 12.814 4.122 1.00 90.56 78 ASP A C 1
ATOM 620 O O . ASP A 1 78 ? 0.589 13.576 4.118 1.00 90.56 78 ASP A O 1
ATOM 624 N N . THR A 1 79 ? 2.320 12.645 5.203 1.00 88.31 79 THR A N 1
ATOM 625 C CA . THR A 1 79 ? 2.025 13.280 6.494 1.00 88.31 79 THR A CA 1
ATOM 626 C C . THR A 1 79 ? 3.287 13.858 7.113 1.00 88.31 79 THR A C 1
ATOM 628 O O . THR A 1 79 ? 4.364 13.291 6.981 1.00 88.31 79 THR A O 1
ATOM 631 N N . GLU A 1 80 ? 3.161 14.980 7.827 1.00 86.44 80 GLU A N 1
ATOM 632 C CA . GLU A 1 80 ? 4.309 15.616 8.495 1.00 86.44 80 GLU A CA 1
ATOM 633 C C . GLU A 1 80 ? 4.958 14.701 9.546 1.00 86.44 80 GLU A C 1
ATOM 635 O O . GLU A 1 80 ? 6.172 14.710 9.733 1.00 86.44 80 GLU A O 1
ATOM 640 N N . SER A 1 81 ? 4.133 13.920 10.246 1.00 90.06 81 SER A N 1
ATOM 641 C CA . SER A 1 81 ? 4.557 12.876 11.175 1.00 90.06 81 SER A CA 1
ATOM 642 C C . SER A 1 81 ? 3.533 11.758 11.153 1.00 90.06 81 SER A C 1
ATOM 644 O O . SER A 1 81 ? 2.335 11.978 11.376 1.00 90.06 81 SER A O 1
ATOM 646 N N . TYR A 1 82 ? 4.040 10.547 10.972 1.00 90.00 82 TYR A N 1
ATOM 647 C CA . TYR A 1 82 ? 3.235 9.342 10.973 1.00 90.00 82 TYR A CA 1
ATOM 648 C C . TYR A 1 82 ? 2.513 9.134 12.316 1.00 90.00 82 TYR A C 1
ATOM 650 O O . TYR A 1 82 ? 1.327 8.805 12.359 1.00 90.00 82 TYR A O 1
ATOM 658 N N . GLU A 1 83 ? 3.181 9.419 13.434 1.00 89.75 83 GLU A N 1
ATOM 659 C CA . GLU A 1 83 ? 2.608 9.336 14.780 1.00 89.75 83 GLU A CA 1
ATOM 660 C C . GLU A 1 83 ? 1.430 10.295 14.952 1.00 89.75 83 GLU A C 1
ATOM 662 O O . GLU A 1 83 ? 0.382 9.906 15.475 1.00 89.75 83 GLU A O 1
ATOM 667 N N . SER A 1 84 ? 1.575 11.536 14.479 1.00 92.44 84 SER A N 1
ATOM 668 C CA . SER A 1 84 ? 0.500 12.529 14.557 1.00 92.44 84 SER A CA 1
ATOM 669 C C . SER A 1 84 ? -0.708 12.130 13.700 1.00 92.44 84 SER A C 1
ATOM 671 O O . SER A 1 84 ? -1.856 12.300 14.124 1.00 92.44 84 SER A O 1
ATOM 673 N N . ALA A 1 85 ? -0.469 11.511 12.539 1.00 93.56 85 ALA A N 1
ATOM 674 C CA . ALA A 1 85 ? -1.514 10.977 11.676 1.00 93.56 85 ALA A CA 1
ATOM 675 C C . ALA A 1 85 ? -2.256 9.798 12.330 1.00 93.56 85 ALA A C 1
ATOM 677 O O . ALA A 1 85 ? -3.489 9.729 12.279 1.00 93.56 85 ALA A O 1
ATOM 678 N N . LEU A 1 86 ? -1.538 8.902 13.015 1.00 91.75 86 LEU A N 1
ATOM 679 C CA . LEU A 1 86 ? -2.150 7.805 13.767 1.00 91.75 86 LEU A CA 1
ATOM 680 C C . LEU A 1 86 ? -2.983 8.299 14.955 1.00 91.75 86 LEU A C 1
ATOM 682 O O . LEU A 1 86 ? -4.087 7.792 15.188 1.00 91.75 86 LEU A O 1
ATOM 686 N N . GLU A 1 87 ? -2.500 9.296 15.698 1.00 93.94 87 GLU A N 1
ATOM 687 C CA . GLU A 1 87 ? -3.264 9.906 16.789 1.00 93.94 87 GLU A CA 1
ATOM 688 C C . GLU A 1 87 ? -4.540 10.579 16.268 1.00 93.94 87 GLU A C 1
ATOM 690 O O . GLU A 1 87 ? -5.623 10.384 16.836 1.00 93.94 87 GLU A O 1
ATOM 695 N N . PHE A 1 88 ? -4.444 11.297 15.145 1.00 94.69 88 PHE A N 1
ATOM 696 C CA . PHE A 1 88 ? -5.599 11.863 14.457 1.00 94.69 88 PHE A CA 1
ATOM 697 C C . PHE A 1 88 ? -6.613 10.778 14.084 1.00 94.69 88 PHE A C 1
ATOM 699 O O . PHE A 1 88 ? -7.799 10.908 14.401 1.00 94.69 88 PHE A O 1
ATOM 706 N N . CYS A 1 89 ? -6.167 9.682 13.468 1.00 94.75 89 CYS A N 1
ATOM 707 C CA . CYS A 1 89 ? -7.051 8.584 13.084 1.00 94.75 89 CYS A CA 1
ATOM 708 C C . CYS A 1 89 ? -7.747 7.966 14.300 1.00 94.75 89 CYS A C 1
ATOM 710 O O . CYS A 1 89 ? -8.961 7.761 14.283 1.00 94.75 89 CYS A O 1
ATOM 712 N N . LYS A 1 90 ? -7.006 7.733 15.390 1.00 93.44 90 LYS A N 1
ATOM 713 C CA . LYS A 1 90 ? -7.556 7.206 16.645 1.00 93.44 90 LYS A CA 1
ATOM 714 C C . LYS A 1 90 ? -8.623 8.129 17.232 1.00 93.44 90 LYS A C 1
ATOM 716 O O . LYS A 1 90 ? -9.683 7.650 17.630 1.00 93.44 90 LYS A O 1
ATOM 721 N N . LYS A 1 91 ? -8.364 9.438 17.282 1.00 96.94 91 LYS A N 1
ATOM 722 C CA . LYS A 1 91 ? -9.302 10.436 17.822 1.00 96.94 91 LYS A CA 1
ATOM 723 C C . LYS A 1 91 ? -10.602 10.514 17.019 1.00 96.94 91 LYS A C 1
ATOM 725 O O . LYS A 1 91 ? -11.649 10.777 17.603 1.00 96.94 91 LYS A O 1
ATOM 730 N N . ASN A 1 92 ? -10.530 10.278 15.712 1.00 95.81 92 ASN A N 1
ATOM 731 C CA . ASN A 1 92 ? -11.670 10.369 14.800 1.00 95.81 92 ASN A CA 1
ATOM 732 C C . ASN A 1 92 ? -12.320 9.011 14.485 1.00 95.81 92 ASN A C 1
ATOM 734 O O . ASN A 1 92 ? -13.192 8.943 13.629 1.00 95.81 92 ASN A O 1
ATOM 738 N N . GLY A 1 93 ? -11.920 7.927 15.160 1.00 95.00 93 GLY A N 1
ATOM 739 C CA . GLY A 1 93 ? -12.516 6.604 14.945 1.00 95.00 93 GLY A CA 1
ATOM 740 C C . GLY A 1 93 ? -12.218 5.985 13.574 1.00 95.00 93 GLY A C 1
ATOM 741 O O . GLY A 1 93 ? -12.894 5.041 13.177 1.00 95.00 93 GLY A O 1
ATOM 742 N N . LEU A 1 94 ? -11.199 6.477 12.865 1.00 95.44 94 LEU A N 1
ATOM 743 C CA . LEU A 1 94 ? -10.785 5.962 11.561 1.00 95.44 94 LEU A CA 1
ATOM 744 C C . LEU A 1 94 ? -9.946 4.709 11.780 1.00 95.44 94 LEU A C 1
ATOM 746 O O . LEU A 1 94 ? -8.738 4.833 11.932 1.00 95.44 94 LEU A O 1
ATOM 750 N N . GLY A 1 95 ? -10.555 3.529 11.895 1.00 94.25 95 GLY A N 1
ATOM 751 C CA . GLY A 1 95 ? -9.858 2.265 12.179 1.00 94.25 95 GLY A CA 1
ATOM 752 C C . GLY A 1 95 ? -8.935 1.783 11.051 1.00 94.25 95 GLY A C 1
ATOM 753 O O . GLY A 1 95 ? -9.069 2.215 9.909 1.00 94.25 95 GLY A O 1
ATOM 754 N N . SER A 1 96 ? -8.006 0.876 11.380 1.00 96.81 96 SER A N 1
ATOM 755 C CA . SER A 1 96 ? -7.162 0.206 10.380 1.00 96.81 96 SER A CA 1
ATOM 756 C C . SER A 1 96 ? -7.911 -0.956 9.724 1.00 96.81 96 SER A C 1
ATOM 758 O O . SER A 1 96 ? -8.529 -1.772 10.415 1.00 96.81 96 SER A O 1
ATOM 760 N N . VAL A 1 97 ? -7.822 -1.048 8.401 1.00 97.81 97 VAL A N 1
ATOM 761 C CA . VAL A 1 97 ? -8.325 -2.158 7.585 1.00 97.81 97 VAL A CA 1
ATOM 762 C C . VAL A 1 97 ? -7.253 -3.233 7.446 1.00 97.81 97 VAL A C 1
ATOM 764 O O . VAL A 1 97 ? -7.528 -4.418 7.648 1.00 97.81 97 VAL A O 1
ATOM 767 N N . GLN A 1 98 ? -6.033 -2.816 7.122 1.00 98.44 98 GLN A N 1
ATOM 768 C CA . GLN A 1 98 ? -4.878 -3.671 6.905 1.00 98.44 98 GLN A CA 1
ATOM 769 C C . GLN A 1 98 ? -3.604 -2.847 7.120 1.00 98.44 98 GLN A C 1
ATOM 771 O O . GLN A 1 98 ? -3.581 -1.666 6.790 1.00 98.44 98 GLN A O 1
ATOM 776 N N . TYR A 1 99 ? -2.549 -3.458 7.653 1.00 98.06 99 TYR A N 1
ATOM 777 C CA . TYR A 1 99 ? -1.243 -2.808 7.789 1.00 98.06 99 TYR A CA 1
ATOM 778 C C . TYR A 1 99 ? -0.094 -3.822 7.765 1.00 98.06 99 TYR A C 1
ATOM 780 O O . TYR A 1 99 ? -0.319 -5.037 7.882 1.00 98.06 99 TYR A O 1
ATOM 788 N N . GLY A 1 100 ? 1.136 -3.331 7.628 1.00 98.00 100 GLY A N 1
ATOM 789 C CA . GLY A 1 100 ? 2.359 -4.126 7.729 1.00 98.00 100 GLY A CA 1
ATOM 790 C C . GLY A 1 100 ? 3.628 -3.272 7.794 1.00 98.00 100 GLY A C 1
ATOM 791 O O . GLY A 1 100 ? 3.617 -2.087 7.477 1.00 98.00 100 GLY A O 1
ATOM 792 N N . TYR A 1 101 ? 4.736 -3.890 8.205 1.00 97.56 101 TYR A N 1
ATOM 793 C CA . TYR A 1 101 ? 6.035 -3.232 8.359 1.00 97.56 101 TYR A CA 1
ATOM 794 C C . TYR A 1 101 ? 7.050 -3.788 7.360 1.00 97.56 101 TYR A C 1
ATOM 796 O O . TYR A 1 101 ? 7.715 -4.796 7.623 1.00 97.56 101 TYR A O 1
ATOM 804 N N . TRP A 1 102 ? 7.186 -3.150 6.203 1.00 97.12 102 TRP A N 1
ATOM 805 C CA . TRP A 1 102 ? 8.154 -3.559 5.191 1.00 97.12 102 TRP A CA 1
ATOM 806 C C . TRP A 1 102 ? 9.588 -3.330 5.681 1.00 97.12 102 TRP A C 1
ATOM 808 O O . TRP A 1 102 ? 9.904 -2.292 6.263 1.00 97.12 102 TRP A O 1
ATOM 818 N N . GLY A 1 103 ? 10.441 -4.353 5.566 1.00 94.38 103 GLY A N 1
ATOM 819 C CA . GLY A 1 103 ? 11.796 -4.333 6.132 1.00 94.38 103 GLY A CA 1
ATOM 820 C C . GLY A 1 103 ? 11.853 -4.210 7.664 1.00 94.38 103 GLY A C 1
ATOM 821 O O . GLY A 1 103 ? 12.949 -4.199 8.221 1.00 94.38 103 GLY A O 1
ATOM 822 N N . ARG A 1 104 ? 10.690 -4.201 8.343 1.00 95.06 104 ARG A N 1
ATOM 823 C CA . ARG A 1 104 ? 10.436 -3.920 9.774 1.00 95.06 104 ARG A CA 1
ATOM 824 C C . ARG A 1 104 ? 10.368 -2.445 10.185 1.00 95.06 104 ARG A C 1
ATOM 826 O O . ARG A 1 104 ? 10.009 -2.188 11.326 1.00 95.06 104 ARG A O 1
ATOM 833 N N . ASN A 1 105 ? 10.695 -1.508 9.302 1.00 95.31 105 ASN A N 1
ATOM 834 C 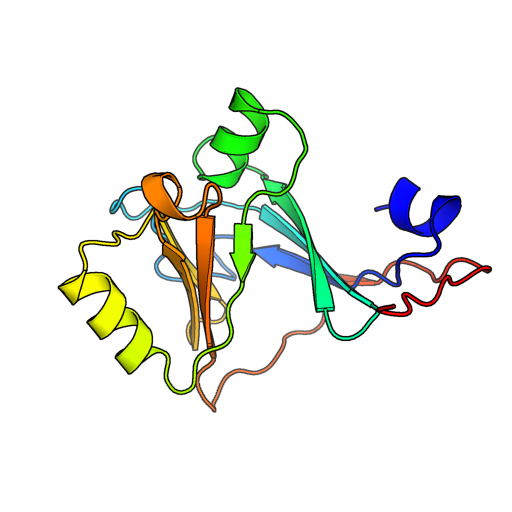CA . ASN A 1 105 ? 10.846 -0.084 9.630 1.00 95.31 105 ASN A CA 1
ATOM 835 C C . ASN A 1 105 ? 10.217 0.863 8.591 1.00 95.31 105 ASN A C 1
ATOM 837 O O . ASN A 1 105 ? 10.459 2.065 8.622 1.00 95.31 105 ASN A O 1
ATOM 841 N N . PHE A 1 106 ? 9.397 0.337 7.681 1.00 96.00 106 PHE A N 1
ATOM 842 C CA . PHE A 1 106 ? 8.456 1.114 6.876 1.00 96.00 106 PHE A CA 1
ATOM 843 C C . PHE A 1 106 ? 7.050 0.632 7.186 1.00 96.00 106 PHE A C 1
ATOM 845 O O . PHE A 1 106 ? 6.676 -0.472 6.789 1.00 96.00 106 PHE A O 1
ATOM 852 N N . HIS A 1 107 ? 6.273 1.437 7.898 1.00 95.62 107 HIS A N 1
ATOM 853 C CA . HIS A 1 107 ? 4.895 1.091 8.214 1.00 95.62 107 HIS A CA 1
ATOM 854 C C . HIS A 1 107 ? 3.963 1.626 7.129 1.00 95.62 107 HIS A C 1
ATOM 856 O O . HIS A 1 107 ? 4.001 2.817 6.839 1.00 95.62 107 HIS A O 1
ATOM 862 N N . TYR A 1 108 ? 3.126 0.765 6.558 1.00 97.00 108 TYR A N 1
ATOM 863 C CA . TYR A 1 108 ? 1.970 1.156 5.752 1.00 97.00 108 TYR A CA 1
ATOM 864 C C . TYR A 1 108 ? 0.690 0.727 6.474 1.00 97.00 108 TYR A C 1
ATOM 866 O O . TYR A 1 108 ? 0.623 -0.388 6.995 1.00 97.00 108 TYR A O 1
ATOM 874 N N . ASP A 1 109 ? -0.308 1.607 6.537 1.00 97.38 109 ASP A N 1
ATOM 875 C CA . ASP A 1 109 ? -1.553 1.401 7.286 1.00 97.38 109 ASP A CA 1
ATOM 876 C C . ASP A 1 109 ? -2.751 1.988 6.525 1.00 97.38 109 ASP A C 1
ATOM 878 O O . ASP A 1 109 ? -2.864 3.201 6.329 1.00 97.38 109 ASP A O 1
ATOM 882 N N . TYR A 1 110 ? -3.664 1.110 6.113 1.00 98.12 110 TYR A N 1
ATOM 883 C CA . TYR A 1 110 ? -4.891 1.458 5.404 1.00 98.12 110 TYR A CA 1
ATOM 884 C C . TYR A 1 110 ? -5.996 1.823 6.389 1.00 98.12 110 TYR A C 1
ATOM 886 O O . TYR A 1 110 ? -6.389 1.013 7.230 1.00 98.12 110 TYR A O 1
ATOM 894 N N . ARG A 1 111 ? -6.551 3.027 6.260 1.00 97.38 111 ARG A N 1
ATOM 895 C CA . ARG A 1 111 ? -7.615 3.562 7.116 1.00 97.38 111 ARG A CA 1
ATOM 896 C C . ARG A 1 111 ? -8.966 3.455 6.432 1.00 97.38 111 ARG A C 1
ATOM 898 O O . ARG A 1 111 ? -9.109 3.789 5.255 1.00 97.38 111 ARG A O 1
ATOM 905 N N . ASP A 1 112 ? -9.974 3.030 7.189 1.00 95.75 112 ASP A N 1
ATOM 906 C CA . ASP A 1 112 ? -11.335 2.910 6.668 1.00 95.75 112 ASP A CA 1
ATOM 907 C C . ASP A 1 112 ? -12.015 4.282 6.583 1.00 95.75 112 ASP A C 1
ATOM 909 O O . ASP A 1 112 ? -12.672 4.736 7.517 1.00 95.75 112 ASP A O 1
ATOM 913 N N . THR A 1 113 ? -11.808 4.973 5.466 1.00 96.94 113 THR A N 1
ATOM 914 C CA . THR A 1 113 ? -12.363 6.309 5.189 1.00 96.94 113 THR A CA 1
ATOM 915 C C . THR A 1 113 ? -13.491 6.271 4.155 1.00 96.94 113 THR A C 1
ATOM 917 O O . THR A 1 113 ? -13.949 7.315 3.684 1.00 96.94 113 THR A O 1
ATOM 920 N N . ARG A 1 114 ? -13.981 5.077 3.801 1.00 95.00 114 ARG A N 1
ATOM 921 C CA . ARG A 1 114 ? -14.932 4.869 2.696 1.00 95.00 114 ARG A CA 1
ATOM 922 C C . ARG A 1 114 ? -16.293 5.520 2.927 1.00 95.00 114 ARG A C 1
ATOM 924 O O . ARG A 1 114 ? -16.936 5.919 1.956 1.00 95.00 114 ARG A O 1
ATOM 931 N N . ASP A 1 115 ? -16.710 5.678 4.178 1.00 94.56 115 ASP A N 1
ATOM 932 C CA . ASP A 1 115 ? -17.980 6.326 4.513 1.00 94.56 115 ASP A CA 1
ATOM 933 C C . ASP A 1 115 ? -17.995 7.810 4.128 1.00 94.56 115 ASP A C 1
ATOM 935 O O . ASP A 1 115 ? -19.018 8.296 3.642 1.00 94.56 115 ASP A O 1
ATOM 939 N N . ASP A 1 116 ? -16.858 8.501 4.214 1.00 95.25 116 ASP A N 1
ATOM 940 C CA . ASP A 1 116 ? -16.760 9.937 3.934 1.00 95.25 116 ASP A CA 1
ATOM 941 C C . ASP A 1 116 ? -16.051 10.220 2.604 1.00 95.25 116 ASP A C 1
ATOM 943 O O . ASP A 1 116 ? -16.598 10.893 1.730 1.00 95.25 116 ASP A O 1
ATOM 947 N N . MET A 1 117 ? -14.851 9.663 2.420 1.00 95.50 117 MET A N 1
ATOM 948 C CA . MET A 1 117 ? -13.968 9.934 1.277 1.00 95.50 117 MET A CA 1
ATOM 949 C C . MET A 1 117 ? -14.261 9.059 0.059 1.00 95.50 117 MET A C 1
ATOM 951 O O . MET A 1 117 ? -13.773 9.342 -1.032 1.00 95.50 117 MET A O 1
ATOM 955 N N . LYS A 1 118 ? -15.071 8.007 0.230 1.00 94.44 118 LYS A N 1
ATOM 956 C CA . LYS A 1 118 ? -15.452 7.047 -0.824 1.00 94.44 118 LYS A CA 1
ATOM 957 C C . LYS A 1 118 ? -14.280 6.251 -1.411 1.00 94.44 118 LYS A C 1
ATOM 959 O O . LYS A 1 118 ? -14.441 5.574 -2.421 1.00 94.44 118 LYS A O 1
ATOM 964 N N . CYS A 1 119 ? -13.133 6.283 -0.746 1.00 95.44 119 CYS A N 1
ATOM 965 C CA . CYS A 1 119 ? -11.968 5.446 -0.993 1.00 95.44 119 CYS A CA 1
ATOM 966 C C . CYS A 1 119 ? -11.320 5.077 0.345 1.00 95.44 119 CYS A C 1
ATOM 968 O O . CYS A 1 119 ? -11.688 5.628 1.381 1.00 95.44 119 CYS A O 1
ATOM 970 N N . ILE A 1 120 ? -10.383 4.133 0.315 1.00 97.69 120 ILE A N 1
ATOM 971 C CA . ILE A 1 120 ? -9.478 3.853 1.432 1.00 97.69 120 ILE A CA 1
ATOM 972 C C . ILE A 1 120 ? -8.326 4.859 1.371 1.00 97.69 120 ILE A C 1
ATOM 974 O O . ILE A 1 120 ? -7.820 5.150 0.285 1.00 97.69 120 ILE A O 1
ATOM 978 N N . VAL A 1 121 ? -7.897 5.370 2.524 1.00 97.88 121 VAL A N 1
ATOM 979 C CA . VAL A 1 121 ? -6.677 6.181 2.627 1.00 97.88 121 VAL A CA 1
ATOM 980 C C . VAL A 1 121 ? -5.549 5.333 3.183 1.00 97.88 121 VAL A C 1
ATOM 982 O O . VAL A 1 121 ? -5.715 4.683 4.211 1.00 97.88 121 VAL A O 1
ATOM 985 N N . GLU A 1 122 ? -4.397 5.364 2.529 1.00 98.00 122 GLU A N 1
ATOM 986 C CA . GLU A 1 122 ? -3.161 4.816 3.076 1.00 98.00 122 GLU A CA 1
ATOM 987 C C . GLU A 1 122 ? -2.357 5.912 3.775 1.00 98.00 122 GLU A C 1
ATOM 989 O O . GLU A 1 122 ? -2.190 7.017 3.251 1.00 98.00 122 GLU A O 1
ATOM 994 N N . LEU A 1 123 ? -1.836 5.574 4.951 1.00 96.94 123 LEU A N 1
ATOM 995 C CA . LEU A 1 123 ? -0.776 6.309 5.622 1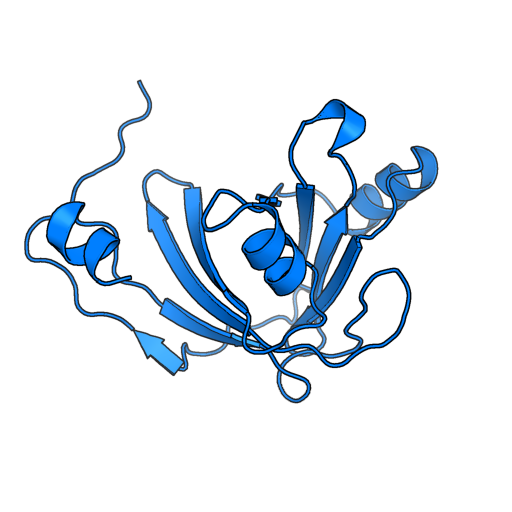.00 96.94 123 LEU A CA 1
ATOM 996 C C . LEU A 1 123 ? 0.502 5.480 5.576 1.00 96.94 123 LEU A C 1
ATOM 998 O O . LEU A 1 123 ? 0.456 4.270 5.809 1.00 96.94 123 LEU A O 1
ATOM 1002 N N . TYR A 1 124 ? 1.638 6.135 5.364 1.00 94.75 124 TYR A N 1
ATOM 1003 C CA . TYR A 1 124 ? 2.941 5.486 5.403 1.00 94.75 124 TYR A CA 1
ATOM 1004 C C . TYR A 1 124 ? 3.932 6.258 6.278 1.00 94.75 124 TYR A C 1
ATOM 1006 O O . TYR A 1 124 ? 3.844 7.476 6.427 1.00 94.75 124 TYR A O 1
ATOM 1014 N N . GLY A 1 125 ? 4.858 5.523 6.888 1.00 91.19 125 GLY A N 1
ATOM 1015 C CA . GLY A 1 125 ? 5.850 6.047 7.818 1.00 91.19 125 GLY A CA 1
ATOM 1016 C C . GLY A 1 125 ? 7.150 5.252 7.738 1.00 91.19 125 GLY A C 1
ATOM 1017 O O . GLY A 1 125 ? 7.299 4.270 8.471 1.00 91.19 125 GLY A O 1
ATOM 1018 N N . PRO A 1 126 ? 8.082 5.623 6.843 1.00 92.69 126 PRO A N 1
ATOM 1019 C CA . PRO A 1 126 ? 9.440 5.108 6.875 1.00 92.69 126 PRO A CA 1
ATOM 1020 C C . PRO A 1 126 ? 10.187 5.722 8.058 1.00 92.69 126 PRO A C 1
ATOM 1022 O O . PRO A 1 126 ? 10.228 6.941 8.216 1.00 92.69 126 PRO A O 1
ATOM 1025 N N . GLU A 1 127 ? 10.831 4.891 8.870 1.00 92.50 127 GLU A N 1
ATOM 1026 C CA . GLU A 1 127 ? 11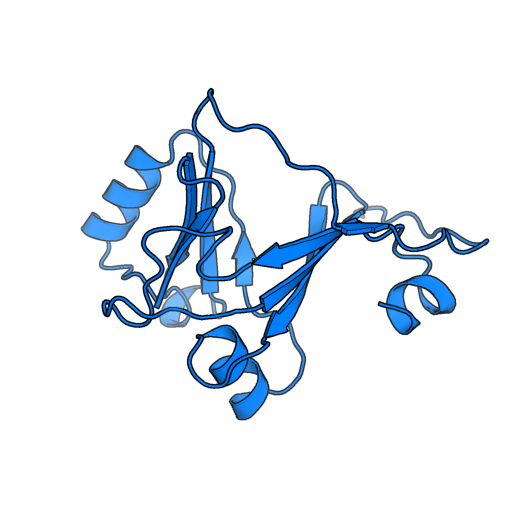.845 5.382 9.798 1.00 92.50 127 GLU A CA 1
ATOM 1027 C C . GLU A 1 127 ? 13.041 5.954 9.021 1.00 92.50 127 GLU A C 1
ATOM 1029 O O . GLU A 1 127 ? 13.340 5.517 7.910 1.00 92.50 127 GLU A O 1
ATOM 1034 N N . GLU A 1 128 ? 13.817 6.854 9.634 1.00 91.25 128 GLU A N 1
ATOM 1035 C CA . GLU A 1 128 ? 15.054 7.393 9.034 1.00 91.25 128 GLU A CA 1
ATOM 1036 C C . GLU A 1 128 ? 16.053 6.296 8.620 1.00 91.25 128 GLU A C 1
ATOM 1038 O O . GLU A 1 128 ? 16.883 6.479 7.731 1.00 91.25 128 GLU A O 1
ATOM 1043 N N . SER A 1 129 ? 15.981 5.141 9.287 1.00 92.75 129 SER A N 1
ATOM 1044 C CA . SER A 1 129 ? 16.819 3.974 9.026 1.00 92.75 129 SER A CA 1
ATOM 1045 C C . SER A 1 129 ? 16.375 3.159 7.805 1.00 92.75 129 SER A C 1
ATOM 1047 O O . SER A 1 129 ? 17.116 2.267 7.370 1.00 92.75 129 SER A O 1
ATOM 1049 N N . PHE A 1 130 ? 15.183 3.426 7.261 1.00 93.94 130 PHE A N 1
ATOM 1050 C CA . PHE A 1 130 ? 14.633 2.693 6.132 1.00 93.94 130 PHE A CA 1
ATOM 1051 C C . PHE A 1 130 ? 15.483 2.905 4.881 1.00 93.94 130 PHE A C 1
ATOM 1053 O O . PHE A 1 130 ? 15.857 4.020 4.513 1.00 93.94 130 PHE A O 1
ATOM 1060 N N . LYS A 1 131 ? 15.787 1.799 4.207 1.00 93.44 131 LYS A N 1
ATOM 1061 C CA . LYS A 1 131 ? 16.478 1.801 2.924 1.00 93.44 131 LYS A CA 1
ATOM 1062 C C . LYS A 1 131 ? 15.590 1.107 1.922 1.00 93.44 131 LYS A C 1
ATOM 1064 O O . LYS A 1 131 ? 15.260 -0.060 2.119 1.00 93.44 131 LYS A O 1
ATOM 1069 N N . TRP A 1 132 ? 15.271 1.817 0.848 1.00 91.19 132 TRP A N 1
ATOM 1070 C CA . TRP A 1 132 ? 14.593 1.233 -0.298 1.00 91.19 132 TRP A CA 1
ATOM 1071 C C . TRP A 1 132 ? 15.397 0.024 -0.790 1.00 91.19 132 TRP A C 1
ATOM 1073 O O . TRP A 1 132 ? 16.571 0.186 -1.139 1.00 91.19 132 TRP A O 1
ATOM 1083 N N . PRO A 1 133 ? 14.825 -1.190 -0.761 1.00 92.44 133 PRO A N 1
ATOM 1084 C CA . PRO A 1 133 ? 15.491 -2.349 -1.325 1.00 92.44 133 PRO A CA 1
ATOM 1085 C C . PRO A 1 133 ? 15.504 -2.251 -2.852 1.00 92.44 133 PRO A C 1
ATOM 1087 O O . PRO A 1 133 ? 14.683 -1.559 -3.460 1.00 92.44 133 PRO A O 1
ATOM 1090 N N . GLU A 1 134 ? 16.424 -2.984 -3.473 1.00 95.75 134 GLU A N 1
ATOM 1091 C CA . GLU A 1 134 ? 16.420 -3.139 -4.925 1.00 95.75 134 GLU A CA 1
ATOM 1092 C C . GLU A 1 134 ? 15.143 -3.869 -5.371 1.00 95.75 134 GLU A C 1
ATOM 1094 O O . GLU A 1 134 ? 14.730 -4.838 -4.719 1.00 95.75 134 GLU A O 1
ATOM 1099 N N . PRO A 1 135 ? 14.505 -3.432 -6.469 1.00 96.69 135 PRO A N 1
ATOM 1100 C CA . PRO A 1 135 ? 13.341 -4.120 -7.000 1.00 96.69 135 PRO A CA 1
ATOM 1101 C C . PRO A 1 135 ? 13.726 -5.514 -7.504 1.00 96.69 135 PRO A C 1
ATOM 1103 O O . PRO A 1 135 ? 14.814 -5.730 -8.041 1.00 96.69 135 PRO A O 1
ATOM 1106 N N . VAL A 1 136 ? 12.803 -6.471 -7.390 1.00 96.75 136 VAL A N 1
ATOM 1107 C CA . VAL A 1 136 ? 13.022 -7.840 -7.893 1.00 96.75 136 VAL A CA 1
ATOM 1108 C C . VAL A 1 136 ? 13.032 -7.894 -9.422 1.00 96.75 136 VAL A C 1
ATOM 1110 O O . VAL A 1 136 ? 13.580 -8.823 -10.011 1.00 96.75 136 VAL A O 1
ATOM 1113 N N . ALA A 1 137 ? 12.427 -6.895 -10.069 1.00 95.19 137 ALA A N 1
ATOM 1114 C CA . ALA A 1 137 ? 12.468 -6.686 -11.508 1.00 95.19 137 ALA A CA 1
ATOM 1115 C C . ALA A 1 137 ? 12.180 -5.218 -11.849 1.00 95.19 137 ALA A C 1
ATOM 1117 O O . ALA A 1 137 ? 11.483 -4.524 -11.111 1.00 95.19 137 ALA A O 1
ATOM 1118 N N . VAL A 1 138 ? 12.657 -4.765 -13.007 1.00 93.62 138 VAL A N 1
ATOM 1119 C CA . VAL A 1 138 ? 12.275 -3.477 -13.599 1.00 93.62 138 VAL A CA 1
ATOM 1120 C C . VAL A 1 138 ? 11.769 -3.740 -15.012 1.00 93.62 138 VAL A C 1
ATOM 1122 O O . VAL A 1 138 ? 12.436 -4.429 -15.785 1.00 93.62 138 VAL A O 1
ATOM 1125 N N . SER A 1 139 ? 10.580 -3.240 -15.354 1.00 89.06 139 SER A N 1
ATOM 1126 C CA . SER A 1 139 ? 10.043 -3.398 -16.708 1.00 89.06 139 SER A CA 1
ATOM 1127 C C . SER A 1 139 ? 10.834 -2.565 -17.714 1.00 89.06 139 SER A C 1
ATOM 1129 O O . SER A 1 139 ? 11.309 -1.476 -17.397 1.00 89.06 139 SER A O 1
ATOM 1131 N N . GLU A 1 140 ? 10.889 -3.018 -18.964 1.00 78.62 140 GLU A N 1
ATOM 1132 C CA . GLU A 1 140 ? 11.456 -2.203 -20.036 1.00 78.62 140 GLU A CA 1
ATOM 1133 C C . GLU A 1 140 ? 10.641 -0.922 -20.270 1.00 78.62 140 GLU A C 1
ATOM 1135 O O . GLU A 1 140 ? 9.436 -0.846 -20.002 1.00 78.62 140 GLU A O 1
ATOM 1140 N N . LEU A 1 141 ? 11.331 0.100 -2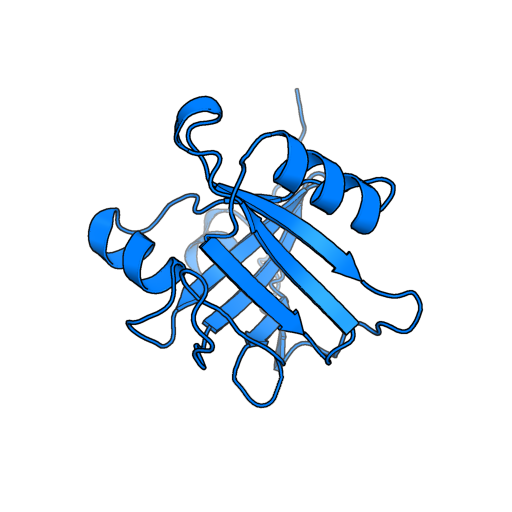0.770 1.00 68.25 141 LEU A N 1
ATOM 1141 C CA . LEU A 1 141 ? 10.737 1.356 -21.200 1.00 68.25 141 LEU A CA 1
ATOM 1142 C C . LEU A 1 141 ? 10.055 1.178 -22.558 1.00 68.25 141 LEU A C 1
ATOM 1144 O O . LEU A 1 141 ? 10.679 0.722 -23.515 1.00 68.25 141 LEU A O 1
ATOM 1148 N N . SER A 1 142 ? 8.799 1.612 -22.667 1.00 67.00 142 SER A N 1
ATOM 1149 C CA . SER A 1 142 ? 8.156 1.785 -23.972 1.00 67.00 142 SER A CA 1
ATOM 1150 C C . SER A 1 142 ? 8.876 2.871 -24.779 1.00 67.00 142 SER A C 1
ATOM 1152 O O . SER A 1 142 ? 9.336 3.872 -24.225 1.00 67.00 142 SER A O 1
ATOM 1154 N N . SER A 1 143 ? 8.927 2.718 -26.106 1.00 64.50 143 SER A N 1
ATOM 1155 C CA . SER A 1 143 ? 9.510 3.712 -27.019 1.00 64.50 143 SER A CA 1
ATOM 1156 C C . SER A 1 143 ? 8.744 5.042 -27.05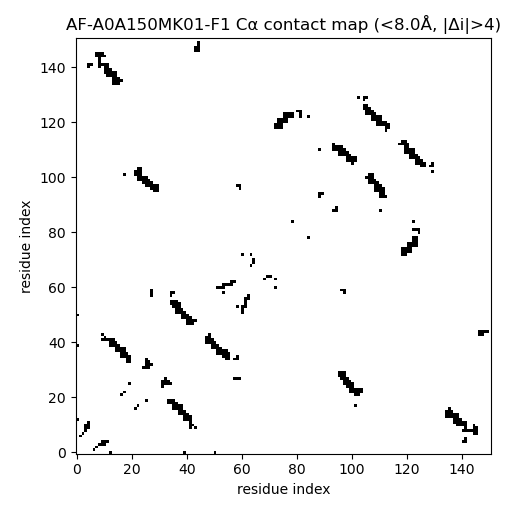6 1.00 64.50 143 SER A C 1
ATOM 1158 O O . SER A 1 143 ? 9.202 6.001 -27.675 1.00 64.50 143 SER A O 1
ATOM 1160 N N . THR A 1 144 ? 7.560 5.118 -26.443 1.00 62.75 144 THR A N 1
ATOM 1161 C CA . THR A 1 144 ? 6.732 6.327 -26.385 1.00 62.75 144 THR A CA 1
ATOM 1162 C C . THR A 1 144 ? 6.289 6.580 -24.949 1.00 62.75 144 THR A C 1
ATOM 1164 O O . THR A 1 144 ? 5.533 5.794 -24.389 1.00 62.75 144 THR A O 1
ATOM 1167 N N . GLN A 1 145 ? 6.751 7.689 -24.366 1.00 61.84 145 GLN A N 1
ATOM 1168 C CA . GLN A 1 145 ? 6.370 8.137 -23.027 1.00 61.84 145 GLN A CA 1
ATOM 1169 C C . GLN A 1 145 ? 5.392 9.306 -23.118 1.00 61.84 145 GLN A C 1
ATOM 1171 O O . GLN A 1 145 ? 5.660 10.302 -23.794 1.00 61.84 145 GLN A O 1
ATOM 1176 N N . PHE A 1 146 ? 4.279 9.205 -22.401 1.00 65.25 146 PHE A N 1
ATOM 1177 C CA . PHE A 1 146 ? 3.353 10.317 -22.226 1.00 65.25 146 PHE A CA 1
ATOM 1178 C C . PHE A 1 146 ? 3.722 11.062 -20.943 1.00 65.25 146 PHE A C 1
ATOM 1180 O O . PHE A 1 146 ? 3.967 10.451 -19.907 1.00 65.25 146 PHE A O 1
ATOM 1187 N N . LYS A 1 147 ? 3.770 12.396 -21.000 1.00 59.72 147 LYS A N 1
ATOM 1188 C CA . LYS A 1 147 ? 3.893 13.227 -19.798 1.00 59.72 147 LYS A CA 1
ATOM 1189 C C . LYS A 1 147 ? 2.493 13.614 -19.342 1.00 59.72 147 LYS A C 1
ATOM 1191 O O . LYS A 1 147 ? 1.747 14.202 -20.123 1.00 59.72 147 LYS A O 1
ATOM 1196 N N . MET A 1 148 ? 2.144 13.304 -18.093 1.00 55.94 148 MET A N 1
ATOM 1197 C CA . MET A 1 148 ? 0.993 13.944 -17.459 1.00 55.94 148 MET A CA 1
ATOM 1198 C C . MET A 1 148 ? 1.326 15.417 -17.236 1.00 55.94 148 MET A C 1
ATOM 1200 O O . MET A 1 148 ? 2.291 15.743 -16.546 1.00 55.94 148 MET A O 1
ATOM 1204 N N . THR A 1 149 ? 0.512 16.291 -17.816 1.00 54.31 149 THR A N 1
ATOM 1205 C CA . THR A 1 149 ? 0.475 17.711 -17.479 1.00 54.31 149 THR A CA 1
ATOM 1206 C C . THR A 1 149 ? -0.808 17.931 -16.695 1.00 54.31 149 THR A C 1
ATOM 1208 O O . THR A 1 149 ? -1.891 17.664 -17.215 1.00 54.31 149 THR A O 1
ATOM 1211 N N . LEU A 1 150 ? -0.691 18.371 -15.444 1.00 52.16 150 LEU A N 1
ATOM 1212 C CA . LEU A 1 150 ? -1.835 18.888 -14.698 1.00 52.16 150 LEU A CA 1
ATOM 1213 C C . LEU A 1 150 ? -2.245 20.211 -15.367 1.00 52.16 150 LEU A C 1
ATOM 1215 O O . LEU A 1 150 ? -1.389 21.077 -15.562 1.00 52.16 150 LEU A O 1
ATOM 1219 N N . LEU A 1 151 ? -3.504 20.308 -15.807 1.00 56.50 151 LEU A N 1
ATOM 1220 C CA . LEU A 1 151 ? -4.095 21.530 -16.373 1.00 56.50 151 LEU A CA 1
ATOM 1221 C C . LEU A 1 151 ? -4.575 22.466 -15.264 1.00 56.50 151 LEU A C 1
ATOM 1223 O O . LEU A 1 151 ? -5.094 21.942 -14.253 1.00 56.50 151 LEU A O 1
#

pLDDT: mean 92.73, std 9.67, range [52.16, 98.56]